Protein AF-A0AB73IRS8-F1 (afdb_monomer)

Structure (mmCIF, N/CA/C/O backbone):
data_AF-A0AB73IRS8-F1
#
_entry.id   AF-A0AB73IRS8-F1
#
loop_
_atom_site.group_PDB
_atom_site.id
_atom_site.type_symbol
_atom_site.label_atom_id
_atom_site.label_alt_id
_atom_site.label_comp_id
_atom_site.label_asym_id
_atom_site.label_entity_id
_atom_site.label_seq_id
_atom_site.pdbx_PDB_ins_code
_atom_site.Cartn_x
_atom_site.Cartn_y
_atom_site.Cartn_z
_atom_site.occupancy
_atom_site.B_iso_or_equiv
_atom_site.auth_seq_id
_atom_site.auth_comp_id
_atom_site.auth_asym_id
_atom_site.auth_atom_id
_atom_site.pdbx_PDB_model_num
ATOM 1 N N . MET A 1 1 ? 24.562 36.474 -16.684 1.00 43.66 1 MET A N 1
ATOM 2 C CA . MET A 1 1 ? 23.770 36.069 -15.505 1.00 43.66 1 MET A CA 1
ATOM 3 C C . MET A 1 1 ? 23.075 34.766 -15.857 1.00 43.66 1 MET A C 1
ATOM 5 O O . MET A 1 1 ? 22.275 34.771 -16.779 1.00 43.66 1 MET A O 1
ATOM 9 N N . LEU A 1 2 ? 23.447 33.657 -15.220 1.00 42.56 2 LEU A N 1
ATOM 10 C CA . LEU A 1 2 ? 22.832 32.343 -15.431 1.00 42.56 2 LEU A CA 1
ATOM 11 C C . LEU A 1 2 ? 21.932 32.060 -14.225 1.00 42.56 2 LEU A C 1
ATOM 13 O O . LEU A 1 2 ? 22.431 31.797 -13.137 1.00 42.56 2 LEU A O 1
ATOM 17 N N . GLN A 1 3 ? 20.618 32.177 -14.404 1.00 51.03 3 GLN A N 1
ATOM 18 C CA . GLN A 1 3 ? 19.631 31.616 -13.483 1.00 51.03 3 GLN A CA 1
ATOM 19 C C . GLN A 1 3 ? 19.166 30.291 -14.073 1.00 51.03 3 GLN A C 1
ATOM 21 O O . GLN A 1 3 ? 18.520 30.321 -15.114 1.00 51.03 3 GLN A O 1
ATOM 26 N N . GLN A 1 4 ? 19.434 29.159 -13.421 1.00 46.16 4 GLN A N 1
ATOM 27 C CA . GLN A 1 4 ? 18.678 27.933 -13.683 1.00 46.16 4 GLN A CA 1
ATOM 28 C C . GLN A 1 4 ? 18.400 27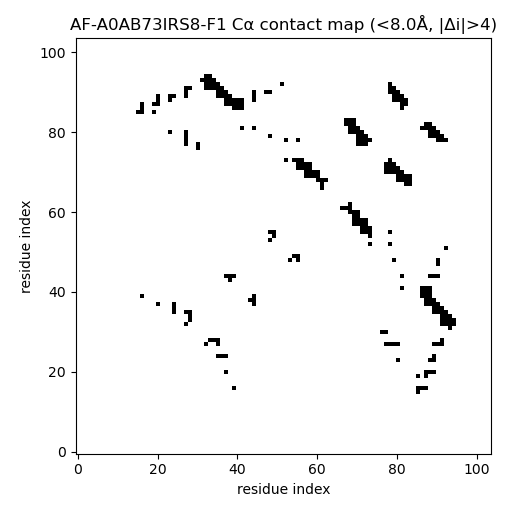.164 -12.383 1.00 46.16 4 GLN A C 1
ATOM 30 O O . GLN A 1 4 ? 19.239 26.445 -11.856 1.00 46.16 4 GLN A O 1
ATOM 35 N N . VAL A 1 5 ? 17.187 27.427 -11.883 1.00 45.78 5 VAL A N 1
ATOM 36 C CA . VAL A 1 5 ? 16.201 26.505 -11.296 1.00 45.78 5 VAL A CA 1
ATOM 37 C C . VAL A 1 5 ? 16.755 25.381 -10.415 1.00 45.78 5 VAL A C 1
ATOM 39 O O . VAL A 1 5 ? 16.888 24.234 -10.831 1.00 45.78 5 VAL A O 1
ATOM 42 N N . THR A 1 6 ? 16.960 25.683 -9.136 1.00 45.28 6 THR A N 1
ATOM 43 C CA . THR A 1 6 ? 16.811 24.675 -8.086 1.00 45.28 6 THR A CA 1
ATOM 44 C C . THR A 1 6 ? 15.330 24.306 -8.008 1.00 45.28 6 THR A C 1
ATOM 46 O O . THR A 1 6 ? 14.516 25.098 -7.538 1.00 45.28 6 THR A O 1
ATOM 49 N N . SER A 1 7 ? 14.963 23.122 -8.506 1.00 49.53 7 SER A N 1
ATOM 50 C CA . SER A 1 7 ? 13.645 22.527 -8.267 1.00 49.53 7 SER A CA 1
ATOM 51 C C . SER A 1 7 ? 13.429 22.414 -6.763 1.00 49.53 7 SER A C 1
ATOM 53 O O . SER A 1 7 ? 13.930 21.497 -6.112 1.00 49.53 7 SER A O 1
ATOM 55 N N . VAL A 1 8 ? 12.709 23.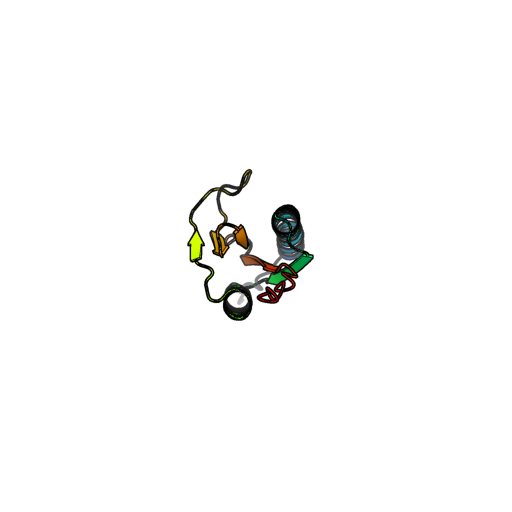379 -6.194 1.00 48.00 8 VAL A N 1
ATOM 56 C CA . VAL A 1 8 ? 12.281 23.339 -4.802 1.00 48.00 8 VAL A CA 1
ATOM 57 C C . VAL A 1 8 ? 11.140 22.335 -4.743 1.00 48.00 8 VAL A C 1
ATOM 59 O O . VAL A 1 8 ? 9.968 22.688 -4.884 1.00 48.00 8 VAL A O 1
ATOM 62 N N . VAL A 1 9 ? 11.484 21.056 -4.585 1.00 47.53 9 VAL A N 1
ATOM 63 C CA . VAL A 1 9 ? 10.527 20.047 -4.132 1.00 47.53 9 VAL A CA 1
ATOM 64 C C . VAL A 1 9 ? 10.024 20.552 -2.788 1.00 47.53 9 VAL A C 1
ATOM 66 O O . VAL A 1 9 ? 10.731 20.540 -1.783 1.00 47.53 9 VAL A O 1
ATOM 69 N N . SER A 1 10 ? 8.842 21.154 -2.819 1.00 55.91 10 SER A N 1
ATOM 70 C CA . SER A 1 10 ? 8.336 21.933 -1.702 1.00 55.91 10 SER A CA 1
ATOM 71 C C . SER A 1 10 ? 8.055 20.978 -0.534 1.00 55.91 10 SER A C 1
ATOM 73 O O . SER A 1 10 ? 7.534 19.886 -0.771 1.00 55.91 10 SER A O 1
ATOM 75 N N . PRO A 1 11 ? 8.348 21.343 0.727 1.00 58.53 11 PRO A N 1
ATOM 76 C CA . PRO A 1 11 ? 8.015 20.528 1.906 1.00 58.53 11 PRO A CA 1
ATOM 77 C C . PRO A 1 11 ? 6.540 20.089 1.949 1.00 58.53 11 PRO A C 1
ATOM 79 O O . PRO A 1 11 ? 6.205 19.041 2.499 1.00 58.53 11 PRO A O 1
ATOM 82 N N . SER A 1 12 ? 5.663 20.860 1.300 1.00 67.75 12 SER A N 1
ATOM 83 C CA . SER A 1 12 ? 4.253 20.540 1.086 1.00 67.75 12 SER A CA 1
ATOM 84 C C . SER A 1 12 ? 4.019 19.272 0.259 1.00 67.75 12 SER A C 1
ATOM 86 O O . SER A 1 12 ? 3.025 18.595 0.500 1.00 67.75 12 SER A O 1
ATOM 88 N N . LEU A 1 13 ? 4.892 18.920 -0.689 1.00 71.69 13 LEU A N 1
ATOM 89 C CA . LEU A 1 13 ? 4.747 17.711 -1.506 1.00 71.69 13 LEU A CA 1
ATOM 90 C C . LEU A 1 13 ? 5.051 16.450 -0.686 1.00 71.69 13 LEU A C 1
ATOM 92 O O . LEU A 1 13 ? 4.300 15.484 -0.748 1.00 71.69 13 LEU A O 1
ATOM 96 N N . HIS A 1 14 ? 6.086 16.490 0.160 1.00 73.06 14 HIS A N 1
ATOM 97 C CA . HIS A 1 14 ? 6.408 15.384 1.070 1.00 73.06 14 HIS A CA 1
ATOM 98 C C . HIS A 1 14 ? 5.304 15.169 2.112 1.00 73.06 14 HIS A C 1
ATOM 100 O O . HIS A 1 14 ? 4.915 14.033 2.376 1.00 73.06 14 HIS A O 1
ATOM 106 N N . ALA A 1 15 ? 4.755 16.252 2.671 1.00 80.69 15 ALA A N 1
ATOM 107 C CA . ALA A 1 15 ? 3.624 16.168 3.593 1.00 80.69 15 ALA A CA 1
ATOM 108 C C . ALA A 1 15 ? 2.365 15.590 2.917 1.00 80.69 15 ALA A C 1
ATOM 110 O O . ALA A 1 15 ? 1.666 14.774 3.513 1.00 80.69 15 ALA A O 1
ATOM 111 N N . GLN A 1 16 ? 2.097 15.965 1.662 1.00 83.44 16 GLN A N 1
ATOM 112 C CA . GLN A 1 16 ? 0.987 15.412 0.881 1.00 83.44 16 GLN A CA 1
ATOM 113 C C . GLN A 1 16 ? 1.185 13.928 0.562 1.00 83.44 16 GLN A C 1
ATOM 115 O O . GLN A 1 16 ? 0.270 13.145 0.798 1.00 83.44 16 GLN A O 1
ATOM 120 N N . ALA A 1 17 ? 2.375 13.518 0.114 1.00 81.62 17 ALA A N 1
ATOM 121 C CA . ALA A 1 17 ? 2.694 12.113 -0.140 1.00 81.62 17 ALA A CA 1
ATOM 122 C C . ALA A 1 17 ? 2.593 11.265 1.140 1.00 81.62 17 ALA A C 1
ATOM 124 O O . ALA A 1 17 ? 2.064 10.152 1.113 1.00 81.62 17 ALA A O 1
ATOM 125 N N . TYR A 1 18 ? 3.021 11.806 2.285 1.00 83.69 18 TYR A N 1
ATOM 126 C CA . TYR A 1 18 ? 2.856 11.158 3.587 1.00 83.69 18 TYR A CA 1
ATOM 127 C C . TYR A 1 18 ? 1.379 10.996 3.966 1.00 83.69 18 TYR A C 1
ATOM 129 O O . TYR A 1 18 ? 0.944 9.890 4.284 1.00 83.69 18 TYR A O 1
ATOM 137 N N . ASN A 1 19 ? 0.582 12.066 3.885 1.00 87.38 19 ASN A N 1
ATOM 138 C CA . ASN A 1 19 ? -0.855 11.998 4.170 1.00 87.38 19 ASN A CA 1
ATOM 139 C C . ASN A 1 19 ? -1.555 11.010 3.232 1.00 87.38 19 ASN A C 1
ATOM 141 O O . ASN A 1 19 ? -2.341 10.178 3.682 1.00 87.38 19 ASN A O 1
ATOM 145 N N . LYS A 1 20 ? -1.184 11.016 1.948 1.0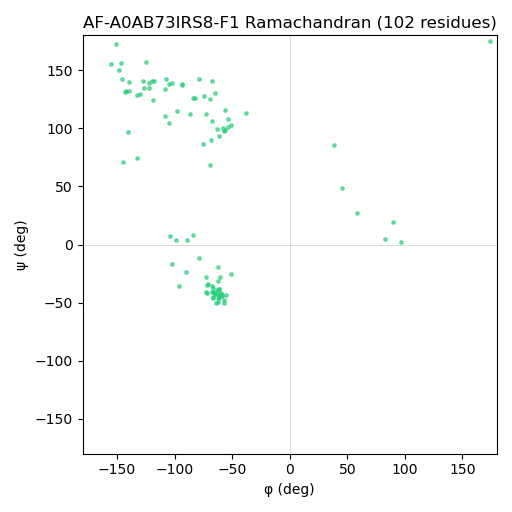0 86.88 20 LYS A N 1
ATOM 146 C CA . LYS A 1 20 ? -1.702 10.064 0.971 1.00 86.88 20 LYS A CA 1
ATOM 147 C C . LYS A 1 20 ? -1.318 8.629 1.311 1.00 86.88 20 LYS A C 1
ATOM 149 O O . LYS A 1 20 ? -2.175 7.754 1.268 1.00 86.88 20 LYS A O 1
ATOM 154 N N . SER A 1 21 ? -0.076 8.386 1.726 1.00 84.88 21 SER A N 1
ATOM 155 C CA . SER A 1 21 ? 0.360 7.071 2.219 1.00 84.88 21 SER A CA 1
ATOM 156 C C . SER A 1 21 ? -0.515 6.586 3.369 1.00 84.88 21 SER A C 1
ATOM 158 O O . SER A 1 21 ? -0.905 5.425 3.400 1.00 84.88 21 SER A O 1
ATOM 160 N N . ARG A 1 22 ? -0.846 7.478 4.313 1.00 87.50 22 ARG A N 1
ATOM 161 C CA . ARG A 1 22 ? -1.698 7.161 5.466 1.00 87.50 22 ARG A CA 1
ATOM 162 C C . ARG A 1 22 ? -3.122 6.805 5.046 1.00 87.50 22 ARG A C 1
ATOM 164 O O . ARG A 1 22 ? -3.650 5.822 5.551 1.00 87.50 22 ARG A O 1
ATOM 171 N N . GLU A 1 23 ? -3.707 7.542 4.103 1.00 87.69 23 GLU A N 1
ATOM 172 C CA . GLU A 1 23 ? -5.013 7.202 3.520 1.00 87.69 23 GLU A CA 1
ATOM 173 C C . GLU A 1 23 ? -4.993 5.832 2.824 1.00 87.69 23 GLU A C 1
ATOM 175 O O . GLU A 1 23 ? -5.930 5.049 2.956 1.00 87.69 23 GLU A O 1
ATOM 180 N N . LEU A 1 24 ? -3.928 5.525 2.074 1.00 87.00 24 LEU A N 1
ATOM 181 C CA . LEU A 1 24 ? -3.775 4.235 1.396 1.00 87.00 24 LEU A CA 1
ATOM 182 C C . LEU A 1 24 ? -3.589 3.079 2.387 1.00 87.00 24 LEU A C 1
ATOM 184 O O . LEU A 1 24 ? -4.182 2.020 2.198 1.00 87.00 24 LEU A O 1
ATOM 188 N N . LEU A 1 25 ? -2.801 3.289 3.446 1.00 86.50 25 LEU A N 1
ATOM 189 C CA . LEU A 1 25 ? -2.603 2.312 4.518 1.00 86.50 25 LEU A CA 1
ATOM 190 C C . LEU A 1 25 ? -3.925 1.955 5.194 1.00 86.50 25 LEU A C 1
ATOM 192 O O . LEU A 1 25 ? -4.184 0.778 5.417 1.00 86.50 25 LEU A O 1
ATOM 196 N N . ASP A 1 26 ? -4.759 2.951 5.497 1.00 85.00 26 ASP A N 1
ATOM 197 C CA . ASP A 1 26 ? -6.057 2.729 6.137 1.00 85.00 26 ASP A CA 1
ATOM 198 C C . ASP A 1 26 ? -6.972 1.854 5.268 1.00 85.00 26 ASP A C 1
ATOM 200 O O . ASP A 1 26 ? -7.535 0.874 5.748 1.00 85.00 26 ASP A O 1
ATOM 204 N N . LEU A 1 27 ? -7.023 2.119 3.957 1.00 81.44 27 LEU A N 1
ATOM 205 C CA . LEU A 1 27 ? -7.785 1.293 3.015 1.00 81.44 27 LEU A CA 1
ATOM 206 C C . LEU A 1 27 ? -7.323 -0.162 3.015 1.00 81.44 27 LEU A C 1
ATOM 208 O O . LEU A 1 27 ? -8.160 -1.059 3.019 1.00 81.44 27 LEU A O 1
ATOM 212 N N . VAL A 1 28 ? -6.011 -0.395 3.025 1.00 80.50 28 VAL A N 1
ATOM 213 C CA . VAL A 1 28 ? -5.446 -1.745 3.070 1.00 80.50 28 VAL A CA 1
ATOM 214 C C . VAL A 1 28 ? -5.763 -2.412 4.412 1.00 80.50 28 VAL A C 1
ATOM 216 O O . VAL A 1 28 ? -6.246 -3.537 4.423 1.00 80.50 28 VAL A O 1
ATOM 219 N N . TYR A 1 29 ? -5.611 -1.730 5.549 1.00 82.62 29 TYR A N 1
ATOM 220 C CA . TYR A 1 29 ? -5.968 -2.307 6.852 1.00 82.62 29 TYR A CA 1
ATOM 221 C C . TYR A 1 29 ? -7.459 -2.661 6.964 1.00 82.62 29 TYR A C 1
ATOM 223 O O . TYR A 1 29 ? -7.796 -3.725 7.486 1.00 82.62 29 TYR A O 1
ATOM 231 N N . LEU A 1 30 ? -8.354 -1.835 6.411 1.00 79.38 30 LEU A N 1
ATOM 232 C CA . LEU A 1 30 ? -9.797 -2.107 6.382 1.00 79.38 30 LEU A CA 1
ATOM 233 C C . LEU A 1 30 ? -10.168 -3.371 5.585 1.00 79.38 30 LEU A C 1
ATOM 235 O O . LEU A 1 30 ? -11.245 -3.921 5.801 1.00 79.38 30 LEU A O 1
ATOM 239 N N . GLN A 1 31 ? -9.290 -3.865 4.704 1.00 78.50 31 GLN A N 1
ATOM 240 C CA . GLN A 1 31 ? -9.483 -5.128 3.977 1.00 78.50 31 GLN A CA 1
ATOM 241 C C . GLN A 1 31 ? -9.037 -6.373 4.777 1.00 78.50 31 GLN A C 1
ATOM 243 O O . GLN A 1 31 ? -9.019 -7.475 4.233 1.00 78.50 31 GLN A O 1
ATOM 248 N N . GLY A 1 32 ? -8.688 -6.230 6.063 1.00 77.88 32 GLY A N 1
ATOM 249 C CA . GLY A 1 32 ? -8.338 -7.358 6.941 1.00 77.88 32 GLY A CA 1
ATOM 250 C C . GLY A 1 32 ? -6.855 -7.738 6.933 1.00 77.88 32 GLY A C 1
ATOM 251 O O . GLY A 1 32 ? -6.492 -8.845 7.335 1.00 77.88 32 GLY A O 1
ATOM 252 N N . PHE A 1 33 ? -5.989 -6.832 6.483 1.00 82.06 33 PHE A N 1
ATOM 253 C CA . PHE A 1 33 ? -4.541 -7.015 6.517 1.00 82.06 33 PHE A CA 1
ATOM 254 C C . PHE A 1 33 ? -3.990 -6.738 7.918 1.00 82.06 33 PHE A C 1
ATOM 256 O O . PHE A 1 33 ? -4.454 -5.838 8.612 1.00 82.06 33 PHE A O 1
ATOM 263 N N . SER A 1 34 ? -2.989 -7.510 8.345 1.00 82.44 34 SER A N 1
ATOM 264 C CA . SER A 1 34 ? -2.364 -7.344 9.666 1.00 82.44 34 SER A CA 1
ATOM 265 C C . SER A 1 34 ? -1.180 -6.383 9.645 1.00 82.44 34 SER A C 1
ATOM 267 O O . SER A 1 34 ? -0.827 -5.826 10.682 1.00 82.44 34 SER A O 1
ATOM 269 N N . MET A 1 35 ? -0.550 -6.205 8.482 1.00 85.81 35 MET A N 1
ATOM 270 C CA . MET A 1 35 ? 0.602 -5.331 8.277 1.00 85.81 35 MET A CA 1
ATOM 271 C C . MET A 1 35 ? 0.582 -4.766 6.856 1.00 85.81 35 MET A C 1
ATOM 273 O O . MET A 1 35 ? 0.093 -5.412 5.929 1.00 85.81 35 MET A O 1
ATOM 277 N N . ALA A 1 36 ? 1.124 -3.563 6.686 1.00 88.12 36 ALA A N 1
ATOM 278 C CA . ALA A 1 36 ? 1.275 -2.935 5.382 1.00 88.12 36 ALA A CA 1
ATOM 279 C C . ALA A 1 36 ? 2.552 -2.089 5.307 1.00 88.12 36 ALA A C 1
ATOM 281 O O . ALA A 1 36 ? 2.934 -1.431 6.281 1.00 88.12 36 ALA A O 1
ATOM 282 N N . LYS A 1 37 ? 3.211 -2.111 4.146 1.00 89.88 37 LYS A N 1
ATOM 283 C CA . LYS A 1 37 ? 4.450 -1.389 3.847 1.00 89.88 37 LYS A CA 1
ATOM 284 C C . LYS A 1 37 ? 4.163 -0.241 2.884 1.00 89.88 37 LYS A C 1
ATOM 286 O O . LYS A 1 37 ? 3.465 -0.414 1.893 1.00 89.88 37 LYS A O 1
ATOM 291 N N . THR A 1 38 ? 4.697 0.941 3.181 1.00 90.38 38 THR A N 1
ATOM 292 C CA . THR A 1 38 ? 4.600 2.129 2.317 1.00 90.38 38 THR A CA 1
ATOM 293 C C . THR A 1 38 ? 5.813 2.233 1.401 1.00 90.38 38 THR A C 1
ATOM 295 O O . THR A 1 38 ? 6.941 2.055 1.859 1.00 90.38 38 THR A O 1
ATOM 298 N N . ALA A 1 39 ? 5.575 2.589 0.141 1.00 89.12 39 ALA A N 1
ATOM 299 C CA . ALA A 1 39 ? 6.587 2.855 -0.868 1.00 89.12 39 ALA A CA 1
ATOM 300 C C . ALA A 1 39 ? 6.372 4.240 -1.510 1.00 89.12 39 ALA A C 1
ATOM 302 O O . ALA A 1 39 ? 5.248 4.585 -1.867 1.00 89.12 39 ALA A O 1
ATOM 303 N N . PHE A 1 40 ? 7.448 5.021 -1.661 1.00 84.00 40 PHE A N 1
ATOM 304 C CA . PHE A 1 40 ? 7.441 6.391 -2.214 1.00 84.00 40 PHE A CA 1
ATOM 305 C C . PHE A 1 40 ? 7.970 6.475 -3.657 1.00 84.00 40 PHE A C 1
ATOM 307 O O . PHE A 1 40 ? 8.190 7.564 -4.180 1.00 84.00 40 PHE A O 1
ATOM 314 N N . ASP A 1 41 ? 8.218 5.327 -4.282 1.00 86.38 41 ASP A N 1
ATOM 315 C CA . ASP A 1 41 ? 8.558 5.204 -5.693 1.00 86.38 41 ASP A CA 1
ATOM 316 C C . ASP A 1 41 ? 7.975 3.897 -6.250 1.00 86.38 41 ASP A C 1
ATOM 318 O O . ASP A 1 41 ? 7.668 2.958 -5.504 1.00 86.38 41 ASP A O 1
ATOM 322 N N . TYR A 1 42 ? 7.763 3.873 -7.566 1.00 87.25 42 TYR A N 1
ATOM 323 C CA . TYR A 1 42 ? 7.048 2.783 -8.226 1.00 87.25 42 TYR A CA 1
ATOM 324 C C . TYR A 1 42 ? 7.868 1.491 -8.269 1.00 87.25 42 TYR A C 1
ATOM 326 O O . TYR A 1 42 ? 7.307 0.405 -8.135 1.00 87.25 42 TYR A O 1
ATOM 334 N N . ASP A 1 43 ? 9.189 1.584 -8.409 1.00 90.38 43 ASP A N 1
ATOM 335 C CA . ASP A 1 43 ? 10.051 0.410 -8.543 1.00 90.38 43 ASP A CA 1
ATOM 336 C C . ASP A 1 43 ? 10.164 -0.344 -7.215 1.00 90.38 43 ASP A C 1
ATOM 338 O O . ASP A 1 43 ? 10.050 -1.573 -7.187 1.00 90.38 43 ASP A O 1
ATOM 342 N N . MET A 1 44 ? 10.308 0.379 -6.101 1.00 90.38 44 MET A N 1
ATOM 343 C CA . MET A 1 44 ? 10.248 -0.178 -4.752 1.00 90.38 44 MET A CA 1
ATOM 344 C C . MET A 1 44 ? 8.877 -0.802 -4.491 1.00 90.38 44 MET A C 1
ATOM 346 O O . MET A 1 44 ? 8.811 -1.942 -4.034 1.00 90.38 44 MET A O 1
ATOM 350 N N . PHE A 1 45 ? 7.792 -0.106 -4.849 1.00 91.62 45 PHE A N 1
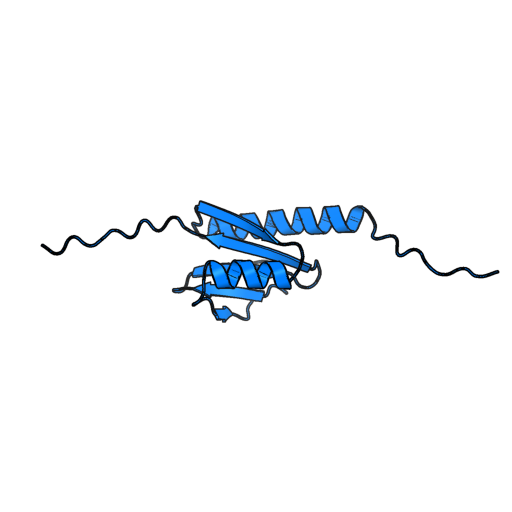ATOM 351 C CA . PHE A 1 45 ? 6.433 -0.632 -4.717 1.00 91.62 45 PHE A CA 1
ATOM 352 C C . PHE A 1 45 ? 6.246 -1.955 -5.474 1.00 91.62 45 PHE A C 1
ATOM 354 O O . PHE A 1 45 ? 5.778 -2.934 -4.895 1.00 91.62 45 PHE A O 1
ATOM 361 N N . VAL A 1 46 ? 6.635 -2.014 -6.752 1.00 91.06 46 VAL A N 1
ATOM 362 C CA . VAL A 1 46 ? 6.500 -3.225 -7.579 1.00 91.06 46 VAL A CA 1
ATOM 363 C C . VAL A 1 46 ? 7.402 -4.347 -7.071 1.00 91.06 46 VAL A C 1
ATOM 365 O O . VAL A 1 46 ? 7.001 -5.511 -7.100 1.00 91.06 46 VAL A O 1
ATOM 368 N N . THR A 1 47 ? 8.605 -4.016 -6.601 1.00 92.62 47 THR A N 1
ATOM 369 C CA . THR A 1 47 ? 9.534 -4.990 -6.016 1.00 92.62 47 THR A CA 1
ATOM 370 C C . THR A 1 47 ? 8.931 -5.629 -4.769 1.00 92.62 47 THR A C 1
ATOM 372 O O . THR A 1 47 ? 8.878 -6.854 -4.677 1.00 92.62 47 THR A O 1
ATOM 375 N N . ASP A 1 48 ? 8.420 -4.818 -3.844 1.00 90.44 48 ASP A N 1
ATOM 376 C CA . ASP A 1 48 ? 7.770 -5.300 -2.625 1.00 90.44 48 ASP A CA 1
ATOM 377 C C . ASP A 1 48 ? 6.520 -6.125 -2.947 1.00 90.44 48 ASP A C 1
ATOM 379 O O . ASP A 1 48 ? 6.375 -7.247 -2.461 1.00 90.44 48 ASP A O 1
ATOM 383 N N . LEU A 1 49 ? 5.672 -5.623 -3.850 1.00 91.25 49 LEU A N 1
ATOM 384 C CA . LEU A 1 49 ? 4.461 -6.306 -4.294 1.00 91.25 49 LEU A CA 1
ATOM 385 C C . LEU A 1 49 ? 4.768 -7.691 -4.861 1.00 91.25 49 LEU A C 1
ATOM 387 O O . LEU A 1 49 ? 4.108 -8.655 -4.496 1.00 91.25 49 LEU A O 1
ATOM 391 N N . ARG A 1 50 ? 5.758 -7.809 -5.749 1.00 91.25 50 ARG A N 1
ATOM 3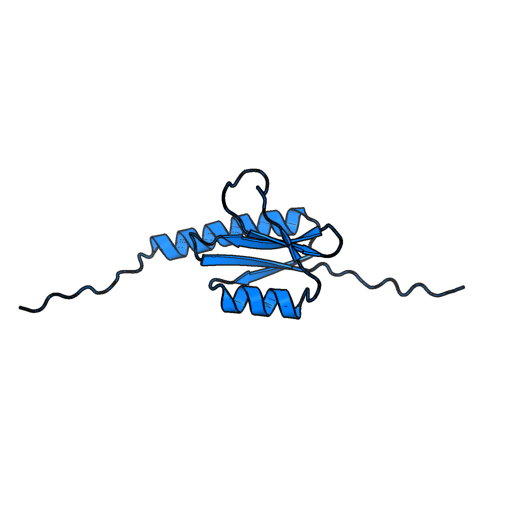92 C CA . ARG A 1 50 ? 6.093 -9.087 -6.396 1.00 91.25 50 ARG A CA 1
ATOM 393 C C . ARG A 1 50 ? 6.747 -10.079 -5.445 1.00 91.25 50 ARG A C 1
ATOM 395 O O . ARG A 1 50 ? 6.536 -11.279 -5.599 1.00 91.25 50 ARG A O 1
ATOM 402 N N . ASN A 1 51 ? 7.536 -9.593 -4.489 1.00 90.06 51 ASN A N 1
ATOM 403 C CA . ASN A 1 51 ? 8.154 -10.447 -3.476 1.00 90.06 51 ASN A CA 1
ATOM 404 C C . ASN A 1 51 ? 7.108 -11.044 -2.529 1.00 90.06 51 ASN A C 1
ATOM 406 O O . ASN A 1 51 ? 7.253 -12.183 -2.089 1.00 90.06 51 ASN A O 1
ATOM 410 N N . GLU A 1 52 ? 6.068 -10.276 -2.214 1.00 87.69 52 GLU A N 1
ATOM 411 C CA . GLU A 1 52 ? 5.077 -10.631 -1.199 1.00 87.69 52 GLU A CA 1
ATOM 412 C C . GLU A 1 52 ? 3.823 -11.291 -1.803 1.00 87.69 52 GLU A C 1
ATOM 414 O O . GLU A 1 52 ? 3.281 -12.242 -1.240 1.00 87.69 52 GLU A O 1
ATOM 419 N N . PHE A 1 53 ? 3.412 -10.856 -2.997 1.00 89.38 53 PHE A N 1
ATOM 420 C CA . PHE A 1 53 ? 2.261 -11.355 -3.754 1.00 89.38 53 PHE A CA 1
ATOM 421 C C . PHE A 1 53 ? 2.624 -11.619 -5.221 1.00 89.38 53 PHE A C 1
ATOM 423 O O . PHE A 1 53 ? 2.208 -10.874 -6.112 1.00 89.38 53 PHE A O 1
ATOM 430 N N . PRO A 1 54 ? 3.365 -12.698 -5.516 1.00 89.19 54 PRO A N 1
ATOM 431 C CA . PRO A 1 54 ? 3.774 -13.015 -6.886 1.00 89.19 54 PRO A CA 1
ATOM 432 C C . PRO A 1 54 ? 2.585 -13.241 -7.834 1.00 89.19 54 PRO A C 1
ATOM 434 O O . PRO A 1 54 ? 2.687 -12.953 -9.023 1.00 89.19 54 PRO A O 1
ATOM 437 N N . ASP A 1 55 ? 1.449 -13.697 -7.298 1.00 89.31 55 ASP A N 1
ATOM 438 C CA . ASP A 1 55 ? 0.218 -13.952 -8.054 1.00 89.31 55 ASP A CA 1
ATOM 439 C C . ASP A 1 55 ? -0.707 -12.723 -8.143 1.00 89.31 55 ASP A C 1
ATOM 441 O O . ASP A 1 55 ? -1.827 -12.822 -8.650 1.00 89.31 55 ASP A O 1
ATOM 445 N N . ALA A 1 56 ? -0.286 -11.567 -7.615 1.00 90.00 56 ALA A N 1
ATOM 446 C CA . ALA A 1 56 ? -1.114 -10.374 -7.631 1.00 90.00 56 ALA A CA 1
ATOM 447 C C . ALA A 1 56 ? -1.275 -9.827 -9.050 1.00 90.00 56 ALA A C 1
ATOM 449 O O . ALA A 1 56 ? -0.308 -9.492 -9.735 1.00 90.00 56 ALA A O 1
ATOM 450 N N . VAL A 1 57 ? -2.524 -9.666 -9.468 1.00 89.69 57 VAL A N 1
ATOM 451 C CA . VAL A 1 57 ? -2.872 -9.109 -10.773 1.00 89.69 57 VAL A CA 1
ATOM 452 C C . VAL A 1 57 ? -3.307 -7.665 -10.624 1.00 89.69 57 VAL A C 1
ATOM 454 O O . VAL A 1 57 ? -4.030 -7.313 -9.691 1.00 89.69 57 VAL A O 1
ATOM 457 N N . GLN A 1 58 ? -2.859 -6.825 -11.552 1.00 86.81 58 GLN A N 1
ATOM 458 C CA . GLN A 1 58 ? -3.323 -5.449 -11.632 1.00 86.81 58 GLN A CA 1
ATOM 459 C C . GLN A 1 58 ? -4.812 -5.454 -11.972 1.00 86.81 58 GLN A C 1
ATOM 461 O O . GLN A 1 58 ? -5.246 -6.130 -12.905 1.00 86.81 58 GLN A O 1
ATOM 466 N N . ALA A 1 59 ? -5.586 -4.702 -11.208 1.00 80.00 59 ALA A N 1
ATOM 467 C CA . ALA A 1 59 ? -6.998 -4.493 -11.431 1.00 80.00 59 ALA A CA 1
ATOM 468 C C . ALA A 1 59 ? -7.228 -3.002 -11.677 1.00 80.00 59 ALA A C 1
ATOM 470 O O . ALA A 1 59 ? -6.824 -2.144 -10.890 1.00 80.00 59 ALA A O 1
ATOM 471 N N . GLU A 1 60 ? -7.849 -2.694 -12.810 1.00 66.44 60 GLU A N 1
ATOM 472 C CA . GLU A 1 60 ? -8.271 -1.336 -13.131 1.00 66.44 60 GLU A CA 1
ATOM 473 C C . GLU A 1 60 ? -9.629 -1.073 -12.474 1.00 66.44 60 GLU A C 1
ATOM 475 O O . GLU A 1 60 ? -10.580 -1.832 -12.672 1.00 66.44 60 GLU A O 1
ATOM 480 N N . GLY A 1 61 ? -9.741 -0.003 -11.684 1.00 58.72 61 GLY A N 1
ATOM 481 C CA . GLY A 1 61 ? -11.029 0.387 -11.118 1.00 58.72 61 GLY A CA 1
ATOM 482 C C . GLY A 1 61 ? -10.976 1.540 -10.117 1.00 58.72 61 GLY A C 1
ATOM 483 O O . GLY A 1 61 ? -9.919 2.020 -9.714 1.00 58.72 61 GLY A O 1
ATOM 484 N N . ARG A 1 62 ? -12.164 1.963 -9.684 1.00 55.34 62 ARG A N 1
ATOM 485 C CA . ARG A 1 62 ? -12.365 2.939 -8.608 1.00 55.34 62 ARG A CA 1
ATOM 486 C C . ARG A 1 62 ? -12.379 2.198 -7.272 1.00 55.34 62 ARG A C 1
ATOM 488 O O . ARG A 1 62 ? -13.339 1.486 -6.982 1.00 55.34 62 ARG A O 1
ATOM 495 N N . ILE A 1 63 ? -11.372 2.402 -6.426 1.00 56.78 63 ILE A N 1
ATOM 496 C CA . ILE A 1 63 ? -11.541 2.117 -4.995 1.00 56.78 63 ILE A CA 1
ATOM 497 C C . ILE A 1 63 ? -12.404 3.241 -4.424 1.00 56.78 63 ILE A C 1
ATOM 499 O O . ILE A 1 63 ? -12.115 4.416 -4.659 1.00 56.78 63 ILE A O 1
ATOM 503 N N . ALA A 1 64 ? -13.483 2.868 -3.729 1.00 50.97 64 ALA A N 1
ATOM 504 C CA . ALA A 1 64 ? -14.513 3.767 -3.214 1.00 50.97 64 ALA A CA 1
ATOM 505 C C . ALA A 1 64 ? -13.932 5.099 -2.699 1.00 50.97 64 ALA A C 1
ATOM 507 O O . ALA A 1 64 ? -13.191 5.130 -1.718 1.00 50.97 64 ALA A O 1
ATOM 508 N N . GLY A 1 65 ? -14.269 6.193 -3.389 1.00 51.09 65 GLY A N 1
ATOM 509 C CA . GLY A 1 65 ? -13.892 7.555 -3.002 1.00 51.09 65 GLY A CA 1
ATOM 510 C C . GLY A 1 65 ? -12.651 8.149 -3.677 1.00 51.09 65 GLY A C 1
ATOM 511 O O . GLY A 1 65 ? -12.315 9.284 -3.356 1.00 51.09 65 GLY A O 1
ATOM 512 N N . THR A 1 66 ? -11.973 7.458 -4.603 1.00 50.38 66 THR A N 1
ATOM 513 C CA . THR A 1 66 ? -10.860 8.059 -5.368 1.00 50.38 66 THR A CA 1
ATOM 514 C C . THR A 1 66 ? -10.818 7.580 -6.815 1.00 50.38 66 THR A C 1
ATOM 516 O O . THR A 1 66 ? -10.837 6.374 -7.057 1.00 50.38 66 THR A O 1
ATOM 519 N N . ASP A 1 67 ? -10.710 8.519 -7.755 1.00 54.50 67 ASP A N 1
ATOM 520 C CA . ASP A 1 67 ? -10.861 8.270 -9.196 1.00 54.50 67 ASP A CA 1
ATOM 521 C C . ASP A 1 67 ? -9.629 7.649 -9.863 1.00 54.50 67 ASP A C 1
ATOM 523 O O . ASP A 1 67 ? -9.729 7.159 -10.981 1.00 54.50 67 ASP A O 1
ATOM 527 N N . GLU A 1 68 ? -8.482 7.614 -9.182 1.00 55.59 68 GLU A N 1
ATOM 528 C CA . GLU A 1 68 ? -7.194 7.339 -9.829 1.00 55.59 68 GLU A CA 1
ATOM 529 C C . GLU A 1 68 ? -6.265 6.526 -8.919 1.00 55.59 68 GLU A C 1
ATOM 531 O O . GLU A 1 68 ? -5.276 7.023 -8.372 1.00 55.59 68 GLU A O 1
ATOM 536 N N . LYS A 1 69 ? -6.588 5.248 -8.706 1.00 65.94 69 LYS A N 1
ATOM 537 C CA . LYS A 1 69 ? -5.670 4.316 -8.042 1.00 65.94 69 LYS A CA 1
ATOM 538 C C . LYS A 1 69 ? -5.543 3.045 -8.854 1.00 65.94 69 LYS A C 1
ATOM 540 O O . LYS A 1 69 ? -6.542 2.423 -9.200 1.00 65.94 69 LYS A O 1
ATOM 545 N N . VAL A 1 70 ? -4.304 2.645 -9.106 1.00 76.44 70 VAL A N 1
ATOM 546 C CA . VAL A 1 70 ? -4.020 1.297 -9.584 1.00 76.44 70 VAL A CA 1
ATOM 547 C C . VAL A 1 70 ? -3.995 0.407 -8.353 1.00 76.44 70 VAL A C 1
ATOM 549 O O . VAL A 1 70 ? -3.293 0.719 -7.394 1.00 76.44 70 VAL A O 1
ATOM 552 N N . TYR A 1 71 ? -4.770 -0.667 -8.337 1.00 85.31 71 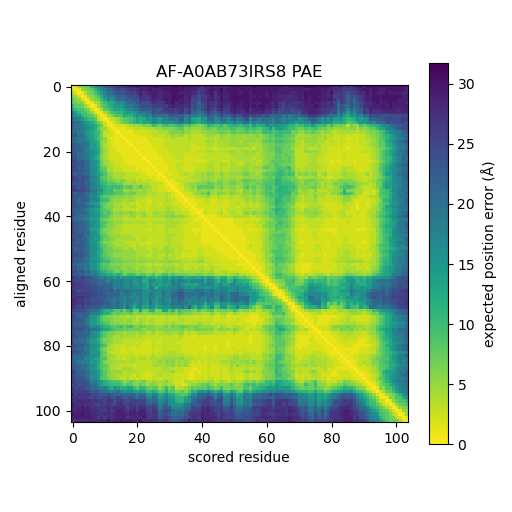TYR A N 1
ATOM 553 C CA . TYR A 1 71 ? -4.718 -1.629 -7.246 1.00 85.31 71 TYR A CA 1
ATOM 554 C C . TYR A 1 71 ? -4.449 -3.021 -7.775 1.00 85.31 71 TYR A C 1
ATOM 556 O O . TYR A 1 71 ? -4.667 -3.322 -8.946 1.00 85.31 71 TYR A O 1
ATOM 564 N N . TRP A 1 72 ? -3.930 -3.865 -6.900 1.00 90.50 72 TRP A N 1
ATOM 565 C CA . TRP A 1 72 ? -3.604 -5.237 -7.224 1.00 90.50 72 TRP A CA 1
ATOM 566 C C . TRP A 1 72 ? -4.399 -6.163 -6.339 1.00 90.50 72 TRP A C 1
ATOM 568 O O . TRP A 1 72 ? -4.592 -5.891 -5.152 1.00 90.50 72 TRP A O 1
ATOM 578 N N . MET A 1 73 ? -4.856 -7.256 -6.934 1.00 87.62 73 MET A N 1
ATOM 579 C CA . MET A 1 73 ? -5.633 -8.269 -6.247 1.00 87.62 73 MET A CA 1
ATOM 580 C C . MET A 1 73 ? -4.915 -9.609 -6.249 1.00 87.62 73 MET A C 1
ATOM 582 O O . MET A 1 73 ? -4.358 -10.010 -7.266 1.00 87.62 73 MET A O 1
ATOM 586 N N . SER A 1 74 ? -4.995 -10.332 -5.137 1.00 86.81 74 SER A N 1
ATOM 587 C CA . SER A 1 74 ? -4.599 -11.738 -5.041 1.00 86.81 74 SER A CA 1
ATOM 588 C C . SER A 1 74 ? -5.706 -12.511 -4.333 1.00 86.81 74 SER A C 1
ATOM 590 O O . SER A 1 74 ? -6.211 -12.072 -3.300 1.00 86.81 74 SER A O 1
ATOM 592 N N . GLY A 1 75 ? -6.161 -13.619 -4.924 1.00 84.25 75 GLY A N 1
ATOM 593 C CA . GLY A 1 75 ? -7.245 -14.431 -4.354 1.00 84.25 75 GLY A CA 1
ATOM 594 C C . GLY A 1 75 ? -8.567 -13.678 -4.131 1.00 84.25 75 GLY A C 1
ATOM 595 O O . GLY A 1 75 ? -9.320 -14.033 -3.231 1.00 84.25 75 GLY A O 1
ATOM 596 N N . GLY A 1 76 ? -8.841 -12.626 -4.913 1.00 80.31 76 GLY A N 1
ATOM 597 C CA . GLY A 1 76 ? -10.042 -11.788 -4.772 1.00 80.31 76 GLY A CA 1
ATOM 598 C C . GLY A 1 76 ? -9.955 -10.692 -3.701 1.00 80.31 76 GLY A C 1
ATOM 599 O O . GLY A 1 76 ? -10.938 -9.989 -3.488 1.00 80.31 76 GLY A O 1
ATOM 600 N N . LEU A 1 77 ? -8.799 -10.518 -3.053 1.00 82.62 77 LEU A N 1
ATOM 601 C CA . LEU A 1 77 ? -8.544 -9.465 -2.066 1.00 82.62 77 LEU A CA 1
ATOM 602 C C . LEU A 1 77 ? -7.620 -8.398 -2.648 1.00 82.62 77 LEU A C 1
ATOM 604 O O . LEU A 1 77 ? -6.668 -8.736 -3.348 1.00 82.62 77 LEU A O 1
ATOM 608 N N . ILE A 1 78 ? -7.858 -7.124 -2.325 1.00 85.81 78 ILE A N 1
ATOM 609 C CA . ILE A 1 78 ? -6.947 -6.025 -2.677 1.00 85.81 78 ILE A CA 1
ATOM 610 C C . ILE A 1 78 ? -5.707 -6.122 -1.791 1.00 85.81 78 ILE A C 1
ATOM 612 O O . ILE A 1 78 ? -5.807 -5.886 -0.596 1.00 85.81 78 ILE A O 1
ATOM 616 N N . VAL A 1 79 ? -4.550 -6.430 -2.371 1.00 88.62 79 VAL A N 1
ATOM 617 C CA . VAL A 1 79 ? -3.274 -6.593 -1.647 1.00 88.62 79 VAL A CA 1
ATOM 618 C C . VAL A 1 79 ? -2.344 -5.396 -1.789 1.00 88.62 79 VAL A C 1
ATOM 620 O O . VAL A 1 79 ? -1.409 -5.247 -1.010 1.00 88.62 79 VAL A O 1
ATOM 623 N N . ALA A 1 80 ? -2.572 -4.524 -2.771 1.00 90.50 80 ALA A N 1
ATOM 624 C CA . ALA A 1 80 ? -1.765 -3.323 -2.922 1.00 90.50 80 ALA A CA 1
ATOM 625 C C . ALA A 1 80 ? -2.501 -2.212 -3.657 1.00 90.50 80 ALA A C 1
ATOM 627 O O . ALA A 1 80 ? -3.416 -2.466 -4.441 1.00 90.50 80 ALA A O 1
ATOM 628 N N . ILE A 1 81 ? -2.081 -0.975 -3.404 1.00 89.81 81 ILE A N 1
ATOM 629 C CA . ILE A 1 81 ? -2.666 0.229 -3.987 1.00 89.81 81 ILE A CA 1
ATOM 630 C C . ILE A 1 81 ? -1.551 1.231 -4.300 1.00 89.81 81 ILE A C 1
ATOM 632 O O . ILE A 1 81 ? -0.730 1.527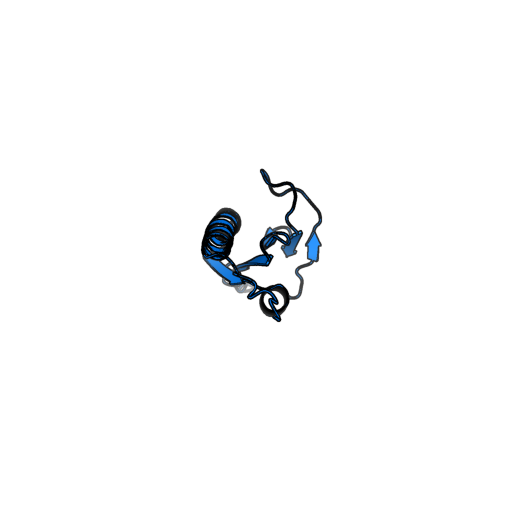 -3.436 1.00 89.81 81 ILE A O 1
ATOM 636 N N . TRP A 1 82 ? -1.553 1.789 -5.507 1.00 89.50 82 TRP A N 1
ATOM 637 C CA . TRP A 1 82 ? -0.627 2.815 -5.981 1.00 89.50 82 TRP A CA 1
ATOM 638 C C . TRP A 1 82 ? -1.388 4.062 -6.434 1.00 89.50 82 TRP A C 1
ATOM 640 O O . TRP A 1 82 ? -2.381 3.975 -7.162 1.00 89.50 82 TRP A O 1
ATOM 650 N N . ASN A 1 83 ? -0.901 5.232 -6.028 1.00 86.69 83 ASN A N 1
ATOM 651 C CA . ASN A 1 83 ? -1.332 6.528 -6.526 1.00 86.69 83 ASN A CA 1
ATOM 652 C C . ASN A 1 83 ? -0.208 7.124 -7.403 1.00 86.69 83 ASN A C 1
ATOM 654 O O . ASN A 1 83 ? 0.844 7.495 -6.872 1.00 86.69 83 ASN A O 1
ATOM 658 N N . PRO A 1 84 ? -0.411 7.221 -8.730 1.00 81.25 84 PRO A N 1
ATOM 659 C CA . PRO A 1 84 ? 0.611 7.719 -9.647 1.00 81.25 84 PRO A CA 1
ATOM 660 C C . PRO A 1 84 ? 0.835 9.231 -9.551 1.00 81.25 84 PRO A C 1
ATOM 662 O O . PRO 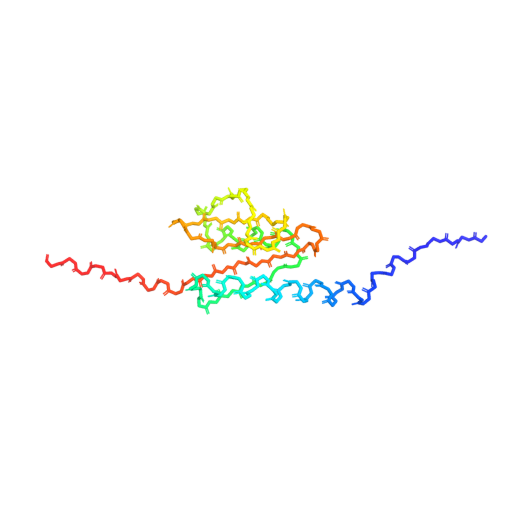A 1 84 ? 1.947 9.680 -9.807 1.00 81.25 84 PRO A O 1
ATOM 665 N N . GLU A 1 85 ? -0.172 10.012 -9.152 1.00 82.81 85 GLU A N 1
ATOM 666 C CA . GLU A 1 85 ? -0.059 11.473 -9.041 1.00 82.81 85 GLU A CA 1
ATOM 667 C C . GLU A 1 85 ? 0.918 11.898 -7.939 1.00 82.81 85 GLU A C 1
ATOM 669 O O . GLU A 1 85 ? 1.706 12.825 -8.104 1.00 82.81 85 GLU A O 1
ATOM 674 N N . MET A 1 86 ? 0.870 11.191 -6.811 1.00 84.56 86 MET A N 1
ATOM 675 C CA . MET A 1 86 ? 1.708 11.428 -5.636 1.00 84.56 86 MET A CA 1
ATOM 676 C C . MET A 1 86 ? 2.909 10.478 -5.575 1.00 84.56 86 MET A C 1
ATOM 678 O O . MET A 1 86 ? 3.647 10.510 -4.592 1.00 84.56 86 MET A O 1
ATOM 682 N N . ALA A 1 87 ? 3.082 9.635 -6.602 1.00 85.56 87 ALA A N 1
ATOM 683 C CA . ALA A 1 87 ? 4.105 8.598 -6.696 1.00 85.56 87 ALA A CA 1
ATOM 684 C C . ALA A 1 87 ? 4.245 7.780 -5.400 1.00 85.56 87 ALA A C 1
ATOM 686 O O . ALA A 1 87 ? 5.339 7.596 -4.874 1.00 85.56 87 ALA A O 1
ATOM 687 N N . VAL A 1 88 ? 3.120 7.317 -4.854 1.00 86.69 88 VAL A N 1
ATOM 688 C CA . VAL A 1 88 ? 3.099 6.656 -3.549 1.00 86.69 88 VAL A CA 1
ATOM 689 C C . VAL A 1 88 ? 2.159 5.468 -3.536 1.00 86.69 88 VAL A C 1
ATOM 691 O O . VAL A 1 88 ? 1.057 5.524 -4.082 1.00 86.69 88 VAL A O 1
ATOM 694 N N . GLY A 1 89 ? 2.569 4.390 -2.879 1.00 89.75 89 GLY A N 1
ATOM 695 C CA . GLY A 1 89 ? 1.764 3.186 -2.779 1.00 89.75 89 GLY A CA 1
ATOM 696 C C . GLY A 1 89 ? 2.016 2.384 -1.524 1.00 89.75 89 GLY A C 1
ATOM 697 O O . GLY A 1 89 ? 2.892 2.681 -0.712 1.00 89.75 89 GLY A O 1
ATOM 698 N N . VAL A 1 90 ? 1.180 1.373 -1.354 1.00 89.81 90 VAL A N 1
ATOM 699 C CA . VAL A 1 90 ? 1.163 0.510 -0.184 1.00 89.81 90 VAL A CA 1
ATOM 700 C C . VAL A 1 90 ? 0.932 -0.924 -0.626 1.00 89.81 90 VAL A C 1
ATOM 702 O O . VAL A 1 90 ? -0.006 -1.183 -1.379 1.00 89.81 90 VAL A O 1
ATOM 705 N N . THR A 1 91 ? 1.746 -1.846 -0.122 1.00 90.31 91 THR A N 1
ATOM 706 C CA . THR A 1 91 ? 1.488 -3.289 -0.180 1.00 90.31 91 THR A CA 1
ATOM 707 C C . THR A 1 91 ? 1.053 -3.753 1.205 1.00 90.31 91 THR A C 1
ATOM 709 O O . THR A 1 91 ? 1.574 -3.284 2.217 1.00 90.31 91 THR A O 1
ATOM 712 N N . GLY A 1 92 ? 0.049 -4.614 1.286 1.00 87.12 92 GLY A N 1
ATOM 713 C CA . GLY A 1 92 ? -0.469 -5.147 2.540 1.00 87.12 92 GLY A CA 1
ATOM 714 C C . 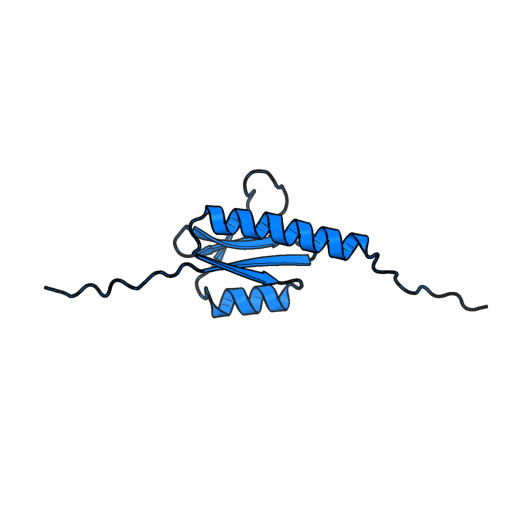GLY A 1 92 ? -0.400 -6.648 2.543 1.00 87.12 92 GLY A C 1
ATOM 715 O O . GLY A 1 92 ? -0.777 -7.251 1.551 1.00 87.12 92 GLY A O 1
ATOM 716 N N . TYR A 1 93 ? -0.021 -7.246 3.669 1.00 83.25 93 TYR A N 1
ATOM 717 C CA . TYR A 1 93 ? -0.021 -8.692 3.867 1.00 83.25 93 TYR A CA 1
ATOM 718 C C . TYR A 1 93 ? -0.777 -9.118 5.115 1.00 83.25 93 TYR A C 1
ATOM 720 O O . TYR A 1 93 ? -0.811 -8.461 6.160 1.00 83.25 93 TYR A O 1
ATOM 728 N N . THR A 1 94 ? -1.493 -10.222 4.943 1.00 72.75 94 THR A N 1
ATOM 729 C CA . THR A 1 94 ? -2.201 -10.890 6.019 1.00 72.75 94 THR A CA 1
ATOM 730 C C . THR A 1 94 ? -1.284 -11.964 6.580 1.00 72.75 94 THR A C 1
ATOM 732 O O . THR A 1 94 ? -0.638 -12.698 5.828 1.00 72.75 94 THR A O 1
ATOM 735 N N . ASN A 1 95 ? -1.232 -12.083 7.904 1.00 63.88 95 ASN A N 1
ATOM 736 C CA . ASN A 1 95 ? -0.744 -13.286 8.559 1.00 63.88 95 ASN A CA 1
ATOM 737 C C . ASN A 1 95 ? -1.761 -14.406 8.305 1.00 63.88 95 ASN A C 1
ATOM 739 O O . ASN A 1 95 ? -2.448 -14.849 9.226 1.00 63.88 95 ASN A O 1
ATOM 743 N N . LEU A 1 96 ? -1.889 -14.872 7.059 1.00 54.59 96 LEU A N 1
ATOM 744 C CA . LEU A 1 96 ? -2.543 -16.143 6.816 1.00 54.59 96 LEU A CA 1
ATOM 745 C C . LEU A 1 96 ? -1.594 -17.189 7.395 1.00 54.59 96 LEU A C 1
ATOM 747 O O . LEU A 1 96 ? -0.677 -17.672 6.730 1.00 54.59 96 LEU A O 1
ATOM 751 N N . VAL A 1 97 ? -1.782 -17.511 8.675 1.00 47.78 97 VAL A N 1
ATOM 752 C CA . VAL A 1 97 ? -1.302 -18.776 9.208 1.00 47.78 97 VAL A CA 1
ATOM 753 C C . VAL A 1 97 ? -1.916 -19.793 8.264 1.00 47.78 97 VAL A C 1
ATOM 755 O O . VAL A 1 97 ? -3.136 -19.953 8.246 1.00 47.78 97 VAL A O 1
ATOM 758 N N . ARG A 1 98 ? -1.101 -20.410 7.399 1.00 44.41 98 ARG A N 1
ATOM 759 C CA . ARG A 1 98 ? -1.524 -21.609 6.686 1.00 44.41 98 ARG A CA 1
ATOM 760 C C . ARG A 1 98 ? -1.983 -22.540 7.796 1.00 44.41 98 ARG A C 1
ATOM 762 O O . ARG A 1 98 ? -1.142 -23.102 8.493 1.00 44.41 98 ARG A O 1
ATOM 769 N N . SER A 1 99 ? -3.292 -22.658 8.015 1.00 40.88 99 SER A N 1
ATOM 770 C CA . SER A 1 99 ? -3.833 -23.801 8.724 1.00 40.88 99 SER A CA 1
ATOM 771 C C . SER A 1 99 ? -3.431 -24.965 7.846 1.00 40.88 99 SER A C 1
ATOM 773 O O . SER A 1 99 ? -4.068 -25.245 6.835 1.00 40.88 99 SER A O 1
ATOM 775 N N . THR A 1 100 ? -2.287 -25.562 8.172 1.00 43.72 100 THR A N 1
ATOM 776 C CA . THR A 1 100 ? -1.922 -26.886 7.717 1.00 43.72 100 THR A CA 1
ATOM 777 C C . THR A 1 100 ? -3.126 -27.735 8.053 1.00 43.72 100 THR A C 1
ATOM 779 O O . THR A 1 100 ? -3.403 -28.003 9.221 1.00 43.72 100 THR A O 1
ATOM 782 N N . THR A 1 101 ? -3.914 -28.038 7.029 1.00 45.25 101 THR A N 1
ATOM 783 C CA . THR A 1 101 ? -4.952 -29.042 7.086 1.00 45.25 101 THR A CA 1
ATOM 784 C C . THR A 1 101 ? -4.237 -30.320 7.494 1.00 45.25 101 THR A C 1
ATOM 786 O O . THR A 1 101 ? -3.568 -30.951 6.681 1.00 45.25 101 THR A O 1
ATOM 789 N N . THR A 1 102 ? -4.282 -30.645 8.785 1.00 48.81 102 THR A N 1
ATOM 790 C CA . THR A 1 102 ? -3.966 -31.984 9.262 1.00 48.81 102 THR A CA 1
ATOM 791 C C . THR A 1 102 ? -5.024 -32.877 8.642 1.00 48.81 102 THR A C 1
ATOM 793 O O . THR A 1 102 ? -6.176 -32.877 9.073 1.00 48.81 102 THR A O 1
ATOM 796 N N . THR A 1 103 ? -4.656 -33.547 7.555 1.00 45.44 103 THR A N 1
ATOM 797 C CA . THR A 1 103 ? -5.444 -34.621 6.962 1.00 45.44 103 THR A CA 1
ATOM 798 C C . THR A 1 103 ? -5.677 -35.667 8.051 1.00 45.44 103 THR A C 1
ATOM 800 O O . THR A 1 103 ? -4.712 -36.215 8.585 1.00 45.44 103 THR A O 1
ATOM 803 N N . HIS A 1 104 ? -6.944 -35.853 8.425 1.00 42.38 104 HIS A N 1
ATOM 804 C CA . HIS A 1 104 ? -7.401 -36.968 9.252 1.00 42.38 104 HIS A CA 1
ATOM 805 C C . HIS A 1 104 ? -7.301 -38.288 8.487 1.00 42.38 104 HIS A C 1
ATOM 807 O O . HIS A 1 104 ? -7.550 -38.269 7.259 1.00 42.38 104 HIS A O 1
#

Nearest PDB structures (foldseek):
  2q7h-assembly1_A  TM=6.360E-01  e=4.533E-01  Methanosarcina mazei
  7rsm-assembly2_D-2  TM=5.830E-01  e=6.725E-01  Methanosarcina mazei
  7sbw-assembly1_A  TM=4.324E-01  e=3.968E+00  Human coronavirus OC43
  7sby-assembly1_B  TM=4.248E-01  e=6.288E+00  Human coronavirus OC43
  4pem-assembly4_H  TM=3.356E-01  e=7.659E+00  Kluyvera cryocrescens

Secondary structure (DSSP, 8-state):
----------HHHHHHHHHHHHHHHHHHHHTT-SEEEEESSHHHHHHHHHHH-TTPEEEEEEETTEEEEEEEEETTEEEEEEETTTTEEEEEE-----------

pLDDT: mean 75.17, std 16.82, range [40.88, 92.62]

Radius of gyration: 17.22 Å; Cα contacts (8 Å, |Δi|>4): 151; chains: 1; bounding box: 38×73×25 Å

Solvent-accessible surface area (backbone atoms only — not comparable to full-atom values): 6225 Å² total; per-residue (Å²): 136,89,87,79,82,80,82,73,79,48,73,66,55,58,52,48,35,50,53,49,42,53,57,50,46,50,57,38,42,75,72,70,32,76,45,71,49,80,25,78,41,68,68,61,36,52,50,52,37,46,75,76,40,71,77,46,40,83,44,90,54,68,56,92,93,45,90,68,38,51,30,24,31,42,98,89,38,75,36,30,43,35,30,75,92,61,38,30,25,30,36,38,47,58,81,72,71,77,76,73,76,76,81,126

Sequence (104 aa):
MLQQVTSVVSPSLHAQAYNKSRELLDLVYLQGFSMAKTAFDYDMFVTDLRNEFPDAVQAEGRIAGTDEKVYWMSGGLIVAIWNPEMAVGVTGYTNLVRSTTTTH

Foldseek 3Di:
DDDDDPPCPDVVLVVVLVVVQVVQQVLQVVLVFPDKDKDQADVVQVVVCCVQPVPWDWDDDDDPPDDAWTFTDDPRTTQKIAHVVSNMIMGTHHPPPPPPPPDD

Organism: NCBI:txid134536

Mean predicted aligned error: 10.57 Å